Protein AF-A0A957W654-F1 (afdb_monomer_lite)

Secondary structure (DSSP, 8-state):
--SS-EE-----B-TTS-B---PPPPPEESSGGGS-HHHHHHTTSSSSHHHHHHHHHTT-STT-------------

Foldseek 3Di:
DVQFDWDKDWQQADPVRHGDDTDIDQTRGLQLVSPDLVVCCVVVVAVHSVRSVVCNVVCVSVSHDDDDDDDTDDDD

pLDDT: mean 87.33, std 10.64, range [45.0, 97.75]

Radius of gyration: 15.46 Å; chains: 1; bounding box: 34×34×39 Å

Structure (mmCIF, N/CA/C/O backbone):
data_AF-A0A957W654-F1
#
_entry.id   AF-A0A957W654-F1
#
loop_
_atom_site.group_PDB
_atom_site.id
_atom_site.type_symbol
_atom_site.label_atom_id
_atom_site.label_alt_id
_atom_site.label_comp_id
_atom_site.label_asym_id
_atom_site.label_entity_id
_atom_site.label_seq_id
_atom_site.pdbx_PDB_ins_code
_atom_site.Cartn_x
_atom_site.Cartn_y
_atom_site.Cartn_z
_atom_site.occupancy
_atom_site.B_iso_or_equiv
_atom_site.auth_seq_id
_atom_site.auth_comp_id
_atom_site.auth_asym_id
_atom_site.auth_atom_id
_atom_site.pdbx_PDB_model_num
ATOM 1 N N . ASP A 1 1 ? -1.823 20.862 -3.385 1.00 45.00 1 ASP A N 1
ATOM 2 C CA . ASP A 1 1 ? -1.230 19.558 -3.717 1.00 45.00 1 ASP A CA 1
ATOM 3 C C . ASP A 1 1 ? -2.282 18.519 -4.029 1.00 45.00 1 ASP A C 1
ATOM 5 O O . ASP A 1 1 ? -3.128 18.239 -3.192 1.00 45.00 1 ASP A O 1
ATOM 9 N N . LEU A 1 2 ? -2.257 17.981 -5.248 1.00 49.16 2 LEU A N 1
ATOM 10 C CA . LEU A 1 2 ? -3.101 16.850 -5.659 1.00 49.16 2 LEU A CA 1
ATOM 11 C C . LEU A 1 2 ? -2.337 15.510 -5.639 1.00 49.16 2 LEU A C 1
ATOM 13 O O . LEU A 1 2 ? -2.982 14.472 -5.700 1.00 49.16 2 LEU A O 1
ATOM 17 N N . TRP A 1 3 ? -1.000 15.534 -5.523 1.00 52.19 3 TRP A N 1
ATOM 18 C CA . TRP A 1 3 ? -0.124 14.403 -5.876 1.00 52.19 3 TRP A CA 1
ATOM 19 C C . TRP A 1 3 ? 0.729 13.832 -4.731 1.00 52.19 3 TRP A C 1
ATOM 21 O O . TRP A 1 3 ? 1.282 12.751 -4.894 1.00 52.19 3 TRP A O 1
ATOM 31 N N . ASP A 1 4 ? 0.811 14.513 -3.583 1.00 64.75 4 ASP A N 1
ATOM 32 C CA . ASP A 1 4 ? 1.524 14.033 -2.378 1.00 64.75 4 ASP A CA 1
ATOM 33 C C . ASP A 1 4 ? 0.549 13.708 -1.230 1.00 64.75 4 ASP A C 1
ATOM 35 O O . ASP A 1 4 ? 0.864 13.757 -0.042 1.00 64.75 4 ASP A O 1
ATOM 39 N N . ASN A 1 5 ? -0.700 13.408 -1.589 1.00 67.25 5 ASN A N 1
ATOM 40 C CA . ASN A 1 5 ? -1.689 12.987 -0.612 1.00 67.25 5 ASN A CA 1
ATOM 41 C C . ASN A 1 5 ? -1.493 11.493 -0.353 1.00 67.25 5 ASN A C 1
ATOM 43 O O . ASN A 1 5 ? -1.621 10.668 -1.255 1.00 67.25 5 ASN A O 1
ATOM 47 N N . GLY A 1 6 ? -1.198 11.149 0.894 1.00 76.50 6 GLY A N 1
ATOM 48 C CA . GLY A 1 6 ? -1.200 9.775 1.367 1.00 76.50 6 GLY A CA 1
ATOM 49 C C . GLY A 1 6 ? -2.010 9.661 2.646 1.00 76.50 6 GLY A C 1
ATOM 50 O O . GLY A 1 6 ? -2.120 10.620 3.411 1.00 76.50 6 GLY A O 1
ATOM 51 N N . PHE A 1 7 ? -2.565 8.479 2.882 1.00 85.81 7 PHE A N 1
ATOM 52 C CA . PHE A 1 7 ? -3.278 8.170 4.117 1.00 85.81 7 PHE A CA 1
ATOM 53 C C . PHE A 1 7 ? -2.633 6.978 4.810 1.00 85.81 7 PHE A C 1
ATOM 55 O O . PHE A 1 7 ? -2.078 6.097 4.161 1.00 85.81 7 PHE A O 1
ATOM 62 N N . SER A 1 8 ? -2.757 6.933 6.128 1.00 91.31 8 SER A N 1
ATOM 63 C CA . SER A 1 8 ? -2.521 5.728 6.915 1.00 91.31 8 SER A CA 1
ATOM 64 C C . SER A 1 8 ? -3.799 5.390 7.668 1.00 91.31 8 SER A C 1
ATOM 66 O O . SER A 1 8 ? -4.573 6.281 8.022 1.00 91.31 8 SER A O 1
ATOM 68 N N . LEU A 1 9 ? -4.037 4.101 7.880 1.00 91.44 9 LEU A N 1
ATOM 69 C CA . LEU A 1 9 ? -5.234 3.585 8.530 1.00 91.44 9 LEU A CA 1
ATOM 70 C C . LEU A 1 9 ? -4.848 2.840 9.808 1.00 91.44 9 LEU A C 1
ATOM 72 O O . LEU A 1 9 ? -3.834 2.151 9.852 1.00 91.44 9 LEU A O 1
ATOM 76 N N . GLU A 1 10 ? -5.683 2.936 10.833 1.00 94.06 10 GLU A N 1
ATOM 77 C CA . GLU A 1 10 ? -5.586 2.124 12.045 1.00 94.06 10 GLU A CA 1
ATOM 78 C C . GLU A 1 10 ? -6.986 1.774 12.553 1.00 94.06 10 GLU A C 1
ATOM 80 O O . GLU A 1 10 ? -7.959 2.492 12.298 1.00 94.06 10 GLU A O 1
ATOM 85 N N . VAL A 1 11 ? -7.101 0.672 13.293 1.00 92.44 11 VAL A N 1
ATOM 86 C CA . VAL A 1 11 ? -8.353 0.290 13.952 1.00 92.44 11 VAL A CA 1
ATOM 87 C C . VAL A 1 11 ? -8.337 0.784 15.395 1.00 92.44 11 VAL A C 1
ATOM 89 O O . VAL A 1 11 ? -7.622 0.249 16.236 1.00 92.44 11 VAL A O 1
ATOM 92 N N . THR A 1 12 ? -9.174 1.779 15.699 1.00 93.81 12 THR A N 1
ATOM 93 C CA . THR A 1 12 ? -9.251 2.391 17.042 1.00 93.81 12 THR A CA 1
ATOM 94 C C . THR A 1 12 ? -10.336 1.787 17.934 1.00 93.81 12 THR A C 1
ATOM 96 O O . THR A 1 12 ? -10.291 1.919 19.160 1.00 93.81 12 THR A O 1
ATOM 99 N N . LYS A 1 13 ? -11.329 1.109 17.346 1.00 93.00 13 LYS A N 1
ATOM 100 C CA . LYS A 1 13 ? -12.451 0.494 18.067 1.00 93.00 13 LYS A CA 1
ATOM 101 C C . LYS A 1 13 ? -12.820 -0.857 17.479 1.00 93.00 13 LYS A C 1
ATOM 103 O O . LYS A 1 13 ? -12.723 -1.076 16.275 1.00 93.00 13 LYS A O 1
ATOM 108 N N . LYS A 1 14 ? -13.290 -1.749 18.345 1.00 89.44 14 LYS A N 1
ATOM 109 C CA . LYS A 1 14 ? -13.892 -3.027 17.961 1.00 89.44 14 LYS A CA 1
ATOM 110 C C . LYS A 1 14 ? -15.351 -2.820 17.546 1.00 89.44 14 LYS A C 1
ATOM 112 O O . LYS A 1 14 ? -15.933 -1.762 17.777 1.00 89.44 14 LYS A O 1
ATOM 117 N N . ALA A 1 15 ? -15.961 -3.865 16.987 1.00 88.94 15 ALA A N 1
ATOM 118 C CA . ALA A 1 15 ? -17.364 -3.844 16.567 1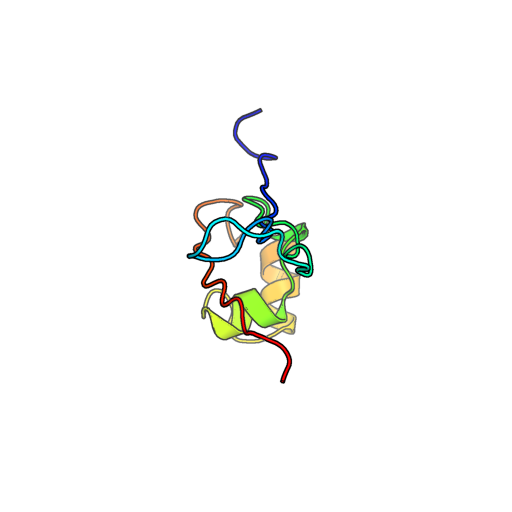.00 88.94 15 ALA A CA 1
ATOM 119 C C . ALA A 1 15 ? -18.351 -3.543 17.716 1.00 88.94 15 ALA A C 1
ATOM 121 O O . ALA A 1 15 ? -19.406 -2.969 17.477 1.00 88.94 15 ALA A O 1
ATOM 122 N N . ASP A 1 16 ? -17.999 -3.890 18.957 1.00 92.12 16 ASP A N 1
ATOM 123 C CA . ASP A 1 16 ? -18.794 -3.607 20.161 1.00 92.12 16 ASP A CA 1
ATOM 124 C C . ASP A 1 16 ? -18.591 -2.183 20.723 1.00 92.12 16 ASP A C 1
ATOM 126 O O . ASP A 1 16 ? -19.182 -1.821 21.738 1.00 92.12 16 ASP A O 1
ATOM 130 N N . GLY A 1 17 ? -17.750 -1.368 20.081 1.00 92.00 17 GLY A N 1
ATOM 131 C CA . GLY A 1 17 ? -17.435 -0.003 20.496 1.00 92.00 17 GLY A CA 1
ATOM 132 C C . GLY A 1 17 ? -16.336 0.116 21.554 1.00 92.00 17 GLY A C 1
ATOM 133 O O . GLY A 1 17 ? -15.919 1.239 21.850 1.00 92.00 17 GLY A O 1
ATOM 134 N N . SER A 1 18 ? -15.824 -0.995 22.097 1.00 92.31 18 SER A N 1
ATOM 135 C CA . SER A 1 18 ? -14.673 -0.967 23.006 1.00 92.31 18 SER A CA 1
ATOM 136 C C . SER A 1 18 ? -13.380 -0.571 22.270 1.00 92.31 18 SER A C 1
ATOM 138 O O . SER A 1 18 ? -13.273 -0.787 21.057 1.00 92.31 18 SER A O 1
ATOM 140 N N . PRO A 1 19 ? -12.381 0.008 22.966 1.00 93.06 19 PRO A N 1
ATOM 141 C CA . PRO A 1 19 ? -11.103 0.360 22.349 1.00 93.06 19 PRO A CA 1
ATOM 142 C C . PRO A 1 19 ? -10.398 -0.853 21.724 1.00 93.06 19 PRO A C 1
ATOM 144 O O . PRO A 1 19 ? -10.420 -1.959 22.278 1.00 93.06 19 PRO A O 1
ATOM 147 N N . ALA A 1 20 ? -9.754 -0.634 20.579 1.00 89.75 20 ALA A N 1
ATOM 148 C CA . ALA A 1 20 ? -8.865 -1.593 19.932 1.00 89.75 20 ALA A CA 1
ATOM 149 C C . ALA A 1 20 ? -7.419 -1.081 19.960 1.00 89.75 20 ALA A C 1
ATOM 151 O O . ALA A 1 20 ? -7.184 0.123 19.899 1.00 89.75 20 ALA A O 1
ATOM 152 N N . THR A 1 21 ? -6.467 -2.012 20.032 1.00 89.25 21 THR A N 1
ATOM 153 C CA . THR A 1 21 ? -5.057 -1.743 19.738 1.00 89.25 21 THR A CA 1
ATOM 154 C C . THR A 1 21 ? -4.777 -2.307 18.353 1.00 89.25 21 THR A C 1
ATOM 156 O O . THR A 1 21 ? -5.088 -3.471 18.097 1.00 89.25 21 THR A O 1
ATOM 159 N N . SER A 1 22 ? -4.222 -1.488 17.467 1.00 89.94 22 SER A N 1
ATOM 160 C CA . SER A 1 22 ? -3.903 -1.847 16.087 1.00 89.94 22 SER A CA 1
ATOM 161 C C . SER A 1 22 ? -2.556 -1.255 15.720 1.00 89.94 22 SER A C 1
ATOM 163 O O . SER A 1 22 ? -2.203 -0.177 16.191 1.00 89.94 22 SER A O 1
ATOM 165 N N . GLU A 1 23 ? -1.828 -1.935 14.842 1.00 91.12 23 GLU A N 1
ATOM 166 C CA . GLU A 1 23 ? -0.760 -1.279 14.098 1.00 91.12 23 GLU A CA 1
ATOM 167 C C . GLU A 1 23 ? -1.365 -0.284 13.099 1.00 91.12 23 GLU A C 1
ATOM 169 O O . GLU A 1 23 ? -2.508 -0.448 12.647 1.00 91.12 23 GLU A O 1
ATOM 174 N N . VAL A 1 24 ? -0.589 0.748 12.771 1.00 92.56 24 VAL A N 1
ATOM 175 C CA . VAL A 1 24 ? -0.913 1.724 11.728 1.00 92.56 24 VAL A CA 1
ATOM 176 C C . VAL A 1 24 ? -0.387 1.188 10.399 1.00 92.56 24 VAL A C 1
ATOM 178 O O . VAL A 1 24 ? 0.741 0.697 10.332 1.00 92.56 24 VAL A O 1
ATOM 181 N N . THR A 1 25 ? -1.172 1.284 9.325 1.00 91.62 25 THR A N 1
ATOM 182 C CA . THR A 1 25 ? -0.689 0.882 7.999 1.00 91.62 25 THR A CA 1
ATOM 183 C C . THR A 1 25 ? 0.495 1.747 7.555 1.00 91.62 25 THR A C 1
ATOM 185 O O . THR A 1 25 ? 0.537 2.945 7.863 1.00 91.62 25 THR A O 1
ATOM 188 N N . PRO A 1 26 ? 1.396 1.211 6.713 1.00 88.81 26 PRO A N 1
ATOM 189 C CA . PRO A 1 26 ? 2.298 2.044 5.919 1.00 88.81 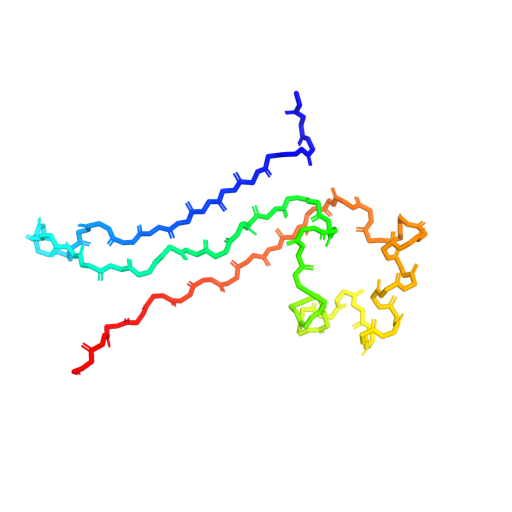26 PRO A CA 1
ATOM 190 C C . PRO A 1 26 ? 1.534 3.119 5.116 1.00 88.81 26 PRO A C 1
ATOM 192 O O . PRO A 1 26 ? 0.316 3.004 4.923 1.00 88.81 26 PRO A O 1
ATOM 195 N N . LYS A 1 27 ? 2.238 4.167 4.655 1.00 87.81 27 LYS A N 1
ATOM 196 C CA . LYS A 1 27 ? 1.648 5.263 3.860 1.00 87.81 27 LYS A CA 1
ATOM 197 C C . LYS A 1 27 ? 1.037 4.691 2.575 1.00 87.81 27 LYS A C 1
ATOM 199 O O . LYS A 1 27 ? 1.734 4.108 1.750 1.00 87.81 27 LYS A O 1
ATOM 204 N N . LEU A 1 28 ? -0.264 4.889 2.395 1.00 89.25 28 LEU A N 1
ATOM 205 C CA . LEU A 1 28 ? -0.993 4.587 1.167 1.00 89.25 28 LEU A CA 1
ATOM 206 C C . LEU A 1 28 ? -0.854 5.806 0.241 1.00 89.25 28 LEU A C 1
ATOM 208 O O . LEU A 1 28 ? -1.663 6.732 0.315 1.00 89.25 28 LEU A O 1
ATOM 212 N N . SER A 1 29 ? 0.237 5.859 -0.526 1.00 88.62 29 SER A N 1
ATOM 213 C CA . SER A 1 29 ? 0.669 7.036 -1.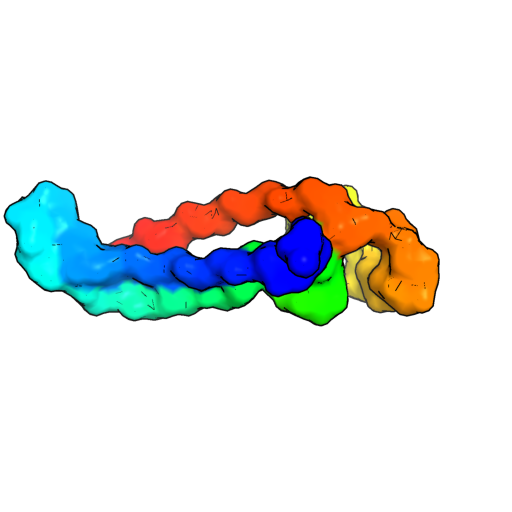295 1.00 88.62 29 SER A CA 1
ATOM 214 C C . SER A 1 29 ? 0.184 7.012 -2.747 1.00 88.62 29 SER A C 1
ATOM 216 O O . SER A 1 29 ? 0.100 5.965 -3.379 1.00 88.62 29 SER A O 1
ATOM 218 N N . SER A 1 30 ? -0.078 8.181 -3.330 1.00 86.75 30 SER A N 1
ATOM 219 C CA . SER A 1 30 ? -0.173 8.322 -4.791 1.00 86.75 30 SER A CA 1
ATOM 220 C C . SER A 1 30 ? 1.194 8.367 -5.481 1.00 86.75 30 SER A C 1
ATOM 222 O O . SER A 1 30 ? 1.250 8.345 -6.707 1.00 86.75 30 SER A O 1
ATOM 224 N N . TRP A 1 31 ? 2.286 8.437 -4.719 1.00 88.88 31 TRP A N 1
ATOM 225 C CA . TRP A 1 31 ? 3.643 8.579 -5.231 1.00 88.88 31 TRP A CA 1
ATOM 226 C C . TRP A 1 31 ? 4.373 7.228 -5.186 1.00 88.88 31 TRP A C 1
ATOM 228 O O . TRP A 1 31 ? 4.537 6.671 -4.102 1.00 88.88 31 TRP A O 1
ATOM 238 N N . ASP A 1 32 ? 4.785 6.666 -6.332 1.00 89.12 32 ASP A N 1
ATOM 239 C CA . ASP A 1 32 ? 5.401 5.326 -6.389 1.00 89.12 32 ASP A CA 1
ATOM 240 C C . ASP A 1 32 ? 6.682 5.210 -5.571 1.00 89.12 32 ASP A C 1
ATOM 242 O O . ASP A 1 32 ? 6.968 4.146 -5.026 1.00 89.12 32 ASP A O 1
ATOM 246 N N . GLU A 1 33 ? 7.441 6.290 -5.455 1.00 88.81 33 GLU A N 1
ATOM 247 C CA . GLU A 1 33 ? 8.666 6.371 -4.670 1.00 88.81 33 GLU A CA 1
ATOM 248 C C . GLU A 1 33 ? 8.429 6.076 -3.178 1.00 88.81 33 GLU A C 1
ATOM 250 O O . GLU A 1 33 ? 9.328 5.559 -2.519 1.00 88.81 33 GLU A O 1
ATOM 255 N N . ASP A 1 34 ? 7.215 6.311 -2.669 1.00 89.25 34 ASP A N 1
ATOM 256 C CA . ASP A 1 34 ? 6.822 5.983 -1.293 1.00 89.25 34 ASP A CA 1
ATOM 257 C C . ASP A 1 34 ? 6.299 4.541 -1.136 1.00 89.25 34 ASP A C 1
ATOM 259 O O . ASP A 1 34 ? 6.058 4.085 -0.015 1.00 89.25 34 ASP A O 1
ATOM 263 N N . ILE A 1 35 ? 6.063 3.823 -2.239 1.00 90.56 35 ILE A N 1
ATOM 264 C CA . ILE A 1 35 ? 5.462 2.483 -2.236 1.00 90.56 35 ILE A CA 1
ATOM 265 C C . ILE A 1 35 ? 6.573 1.430 -2.308 1.00 90.56 35 ILE A C 1
ATOM 267 O O . ILE A 1 35 ? 7.402 1.505 -3.216 1.00 90.56 35 ILE A O 1
ATOM 271 N N . PRO A 1 36 ? 6.589 0.411 -1.429 1.00 92.38 36 PRO A N 1
ATOM 272 C CA . PRO A 1 36 ? 7.551 -0.687 -1.522 1.00 92.38 36 PRO A CA 1
ATOM 273 C C . PRO A 1 36 ? 7.527 -1.374 -2.895 1.00 92.38 36 PRO A C 1
ATOM 275 O O . PRO A 1 36 ? 6.453 -1.655 -3.437 1.00 92.38 36 PRO A O 1
ATOM 278 N N . ASP A 1 37 ? 8.701 -1.680 -3.454 1.00 94.25 37 ASP A N 1
ATOM 279 C CA . ASP A 1 37 ? 8.810 -2.332 -4.767 1.00 94.25 37 ASP A CA 1
ATOM 280 C C . ASP A 1 37 ? 8.124 -3.704 -4.770 1.00 94.25 37 ASP A C 1
ATOM 282 O O . ASP A 1 37 ? 7.474 -4.080 -5.745 1.00 94.25 37 ASP A O 1
ATOM 286 N N . GLU A 1 38 ? 8.173 -4.427 -3.649 1.00 95.12 38 GLU A N 1
ATOM 287 C CA . GLU A 1 38 ? 7.520 -5.724 -3.495 1.00 95.12 38 GLU A CA 1
ATOM 288 C C . GLU A 1 38 ? 6.006 -5.631 -3.700 1.00 95.12 38 GLU A C 1
ATOM 290 O O . GLU A 1 38 ? 5.405 -6.541 -4.271 1.00 95.12 38 GLU A O 1
ATOM 295 N N . TRP A 1 39 ? 5.378 -4.534 -3.269 1.00 93.19 39 TRP A N 1
ATOM 296 C CA . TRP A 1 39 ? 3.936 -4.334 -3.425 1.00 93.19 39 TRP A CA 1
ATOM 297 C C . TRP A 1 39 ? 3.571 -4.053 -4.881 1.00 93.19 39 TRP A C 1
ATOM 299 O O . TRP A 1 39 ? 2.568 -4.561 -5.381 1.00 93.19 39 TRP A O 1
ATOM 309 N N . LEU A 1 40 ? 4.406 -3.282 -5.577 1.00 92.75 40 LEU A N 1
ATOM 310 C CA . LEU A 1 40 ? 4.220 -2.962 -6.990 1.00 92.75 40 LEU A CA 1
ATOM 311 C C . LEU A 1 40 ? 4.390 -4.207 -7.870 1.00 92.75 40 LEU A C 1
ATOM 313 O O . LEU A 1 40 ? 3.587 -4.420 -8.779 1.00 92.75 40 LEU A O 1
ATOM 317 N N . VAL A 1 41 ? 5.360 -5.074 -7.558 1.00 95.00 41 VAL A N 1
ATOM 318 C CA . VAL A 1 41 ? 5.523 -6.380 -8.219 1.00 95.00 41 VAL A CA 1
ATOM 319 C C . VAL A 1 41 ? 4.325 -7.289 -7.940 1.00 95.00 41 VAL A C 1
ATOM 321 O O . VAL A 1 41 ? 3.738 -7.831 -8.873 1.00 95.00 41 VAL A O 1
ATOM 324 N N . GLN A 1 42 ? 3.899 -7.425 -6.678 1.00 93.81 42 GLN A N 1
ATOM 325 C CA . GLN A 1 42 ? 2.7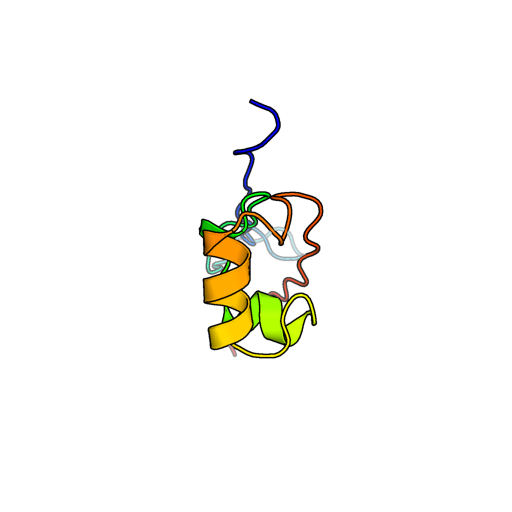37 -8.253 -6.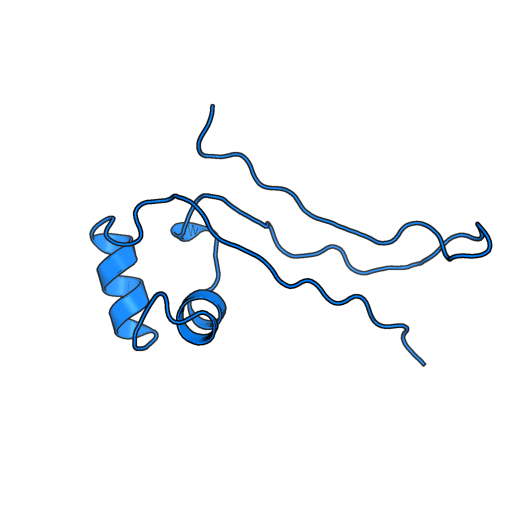315 1.00 93.81 42 GLN A CA 1
ATOM 326 C C . GLN A 1 42 ? 1.446 -7.806 -7.012 1.00 93.81 42 GLN A C 1
ATOM 328 O O . GLN A 1 42 ? 0.613 -8.638 -7.373 1.00 93.81 42 GLN A O 1
ATOM 333 N N . ALA A 1 43 ? 1.283 -6.499 -7.221 1.00 91.81 43 ALA A N 1
ATOM 334 C CA . ALA A 1 43 ? 0.149 -5.921 -7.929 1.00 91.81 43 ALA A CA 1
ATOM 335 C C . ALA A 1 43 ? 0.331 -5.869 -9.463 1.00 91.81 43 ALA A C 1
ATOM 337 O O . ALA A 1 43 ? -0.551 -5.367 -10.156 1.00 91.81 43 ALA A O 1
ATOM 338 N N . ASN A 1 44 ? 1.415 -6.441 -10.003 1.00 92.38 44 ASN A N 1
ATOM 339 C CA . ASN A 1 44 ? 1.750 -6.495 -11.432 1.00 92.38 44 ASN A CA 1
ATOM 340 C C . ASN A 1 44 ? 1.964 -5.121 -12.101 1.00 92.38 44 ASN A C 1
ATOM 342 O O . ASN A 1 44 ? 1.784 -4.989 -13.312 1.00 92.38 44 ASN A O 1
ATOM 346 N N . TYR A 1 45 ? 2.372 -4.099 -11.341 1.00 91.19 45 TYR A N 1
ATOM 347 C CA . TYR A 1 45 ? 2.843 -2.826 -11.908 1.00 91.19 45 TYR A CA 1
ATOM 348 C C . TYR A 1 45 ? 4.255 -2.941 -12.500 1.00 91.19 45 TYR A C 1
ATOM 350 O O . TYR A 1 45 ? 4.599 -2.191 -13.416 1.00 91.19 45 TYR A O 1
ATOM 358 N N . CYS A 1 46 ? 5.048 -3.893 -12.004 1.00 93.69 46 CYS A N 1
ATOM 359 C CA . CYS A 1 46 ? 6.378 -4.227 -12.507 1.00 93.69 46 CYS A CA 1
ATOM 360 C C . CYS A 1 46 ? 6.516 -5.742 -12.686 1.00 93.69 46 CYS A C 1
ATOM 362 O O . CYS A 1 46 ? 5.819 -6.516 -12.028 1.00 93.69 46 CYS A O 1
ATOM 364 N N . LEU A 1 47 ? 7.453 -6.161 -13.536 1.00 96.06 47 LEU A N 1
ATOM 365 C CA . LEU A 1 47 ? 7.794 -7.573 -13.742 1.00 96.06 47 LEU A CA 1
ATOM 366 C C . LEU A 1 47 ? 8.577 -8.162 -12.560 1.00 96.06 47 LEU A C 1
ATOM 368 O O . LEU A 1 47 ? 8.336 -9.295 -12.152 1.00 96.06 47 LEU A O 1
ATOM 372 N N . ASP A 1 48 ? 9.514 -7.385 -12.025 1.00 97.75 48 ASP A N 1
ATOM 373 C CA . ASP A 1 48 ? 10.347 -7.706 -10.872 1.00 97.75 48 ASP A CA 1
ATOM 374 C C . ASP A 1 48 ? 10.852 -6.410 -10.204 1.00 97.75 48 ASP A C 1
ATOM 376 O O . ASP A 1 48 ? 10.481 -5.298 -10.593 1.00 97.75 48 ASP A O 1
ATOM 380 N N . ILE A 1 49 ? 11.690 -6.547 -9.174 1.00 97.62 49 ILE A N 1
ATOM 381 C CA . ILE A 1 49 ? 12.232 -5.407 -8.420 1.00 97.62 49 ILE A CA 1
ATOM 382 C C . ILE A 1 49 ? 13.133 -4.522 -9.294 1.00 97.62 49 ILE A C 1
ATOM 384 O O . ILE A 1 49 ? 13.094 -3.299 -9.172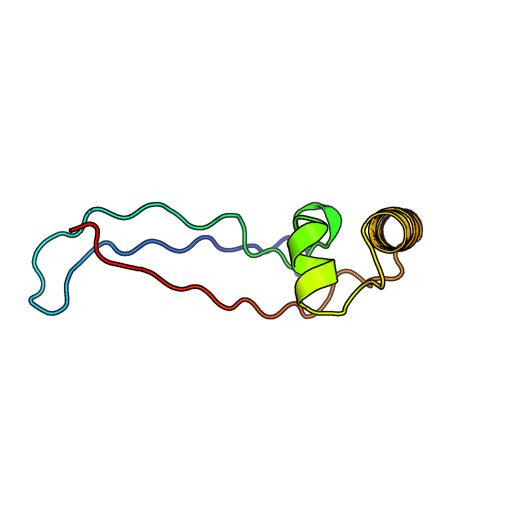 1.00 97.62 49 ILE A O 1
ATOM 388 N N . ALA A 1 50 ? 13.926 -5.102 -10.200 1.00 97.56 50 ALA A N 1
ATOM 389 C CA . ALA A 1 50 ? 14.817 -4.325 -11.059 1.00 97.56 50 ALA A CA 1
ATOM 390 C C . ALA A 1 50 ? 14.022 -3.482 -12.071 1.00 97.56 50 ALA A C 1
ATOM 392 O O . ALA A 1 50 ? 14.352 -2.315 -12.297 1.00 97.56 50 ALA A O 1
ATOM 393 N N . ASP A 1 51 ? 12.941 -4.043 -12.619 1.00 96.56 51 ASP A N 1
ATOM 394 C CA . ASP A 1 51 ? 11.980 -3.326 -13.460 1.00 96.56 51 ASP A CA 1
ATOM 395 C C . ASP A 1 51 ? 11.296 -2.189 -12.682 1.00 96.56 51 ASP A C 1
ATOM 397 O O . ASP A 1 51 ? 11.204 -1.075 -13.197 1.00 96.56 51 ASP A O 1
ATOM 401 N N . CYS A 1 52 ? 10.904 -2.405 -11.419 1.00 94.69 52 CYS A N 1
ATOM 402 C CA . CYS A 1 52 ? 10.358 -1.334 -10.575 1.00 94.69 52 CYS A CA 1
ATOM 403 C C . CYS A 1 52 ? 11.340 -0.178 -10.377 1.00 94.69 52 CYS A C 1
ATOM 405 O O . CYS A 1 52 ? 10.974 0.976 -10.608 1.00 94.69 52 CYS A O 1
ATOM 407 N N . VAL A 1 53 ? 12.589 -0.465 -10.001 1.00 95.31 53 VAL A N 1
ATOM 408 C CA . VAL A 1 53 ? 13.610 0.574 -9.787 1.00 95.31 53 VAL A CA 1
ATOM 409 C C . VAL A 1 53 ? 13.836 1.385 -11.064 1.00 95.31 53 VAL A C 1
ATOM 411 O O . VAL A 1 53 ? 13.876 2.617 -11.016 1.00 95.31 53 VAL A O 1
ATOM 414 N N . ALA A 1 54 ? 13.928 0.716 -12.219 1.00 95.62 54 ALA A N 1
ATOM 415 C CA . ALA A 1 54 ? 14.082 1.386 -13.506 1.00 95.62 54 ALA A CA 1
ATOM 416 C C . ALA A 1 54 ? 12.869 2.274 -13.833 1.00 95.62 54 ALA A C 1
ATOM 418 O O . ALA A 1 54 ? 13.028 3.450 -14.165 1.00 95.62 54 ALA A O 1
ATOM 419 N N . ARG A 1 55 ? 11.648 1.747 -13.694 1.00 93.62 55 ARG A N 1
ATOM 420 C CA . ARG A 1 55 ? 10.415 2.479 -14.011 1.00 93.62 55 ARG A CA 1
ATOM 421 C C . ARG A 1 55 ? 10.199 3.683 -13.105 1.00 93.62 55 ARG A C 1
ATOM 423 O O . ARG A 1 55 ? 9.852 4.744 -13.620 1.00 93.62 55 ARG A O 1
ATOM 430 N N . LYS A 1 56 ? 10.456 3.558 -11.800 1.00 92.06 56 LYS A N 1
ATOM 431 C CA . LYS A 1 56 ? 10.434 4.682 -10.848 1.00 92.06 56 LYS A CA 1
ATOM 432 C C . LYS A 1 56 ? 11.440 5.759 -11.244 1.00 92.06 56 LYS A C 1
ATOM 434 O O . LYS A 1 56 ? 11.080 6.924 -11.396 1.00 92.06 56 LYS A O 1
ATOM 439 N N . GLY A 1 57 ? 12.685 5.361 -11.520 1.00 91.88 57 GLY A N 1
ATOM 440 C CA . GLY A 1 57 ? 13.751 6.275 -11.946 1.00 91.88 57 GLY A CA 1
ATOM 441 C C . GLY A 1 57 ? 13.455 7.020 -13.255 1.00 91.88 57 GLY A C 1
ATOM 442 O O . GLY A 1 57 ? 13.976 8.114 -13.475 1.00 91.88 57 GLY A O 1
ATOM 443 N N . HIS A 1 58 ? 12.591 6.462 -14.106 1.00 91.69 58 HIS A N 1
ATOM 444 C CA . HIS A 1 58 ? 12.160 7.058 -15.371 1.00 91.69 58 HIS A CA 1
ATOM 445 C C . HIS A 1 58 ? 10.727 7.619 -15.349 1.00 91.69 58 HIS A C 1
ATOM 447 O O . HIS A 1 58 ? 10.220 7.998 -16.406 1.00 91.69 58 HIS A O 1
ATOM 453 N N . ASN A 1 59 ? 10.076 7.700 -14.180 1.00 88.19 59 ASN A N 1
ATOM 454 C CA . ASN A 1 59 ? 8.691 8.165 -14.019 1.00 88.19 59 ASN A CA 1
ATOM 455 C C . ASN A 1 59 ? 7.681 7.417 -14.924 1.00 88.19 59 ASN A C 1
ATOM 457 O O . ASN A 1 59 ? 6.774 8.011 -15.502 1.00 88.19 59 ASN A O 1
ATOM 461 N N . GLN A 1 60 ? 7.857 6.102 -15.081 1.00 90.50 60 GLN A N 1
ATOM 462 C CA . GLN A 1 60 ? 7.048 5.240 -15.957 1.00 90.50 60 GLN A CA 1
ATOM 463 C C . GLN A 1 60 ? 5.885 4.539 -15.238 1.00 90.50 60 GLN A C 1
ATOM 465 O O . GLN A 1 60 ? 5.049 3.930 -15.902 1.00 90.50 60 GLN A O 1
ATOM 470 N N . LEU A 1 61 ? 5.816 4.620 -13.905 1.00 88.06 61 LEU A N 1
ATOM 471 C CA . LEU A 1 61 ? 4.637 4.215 -13.123 1.00 88.06 61 LEU A CA 1
ATOM 472 C C . LEU A 1 61 ? 3.619 5.361 -12.975 1.00 88.06 61 LEU A C 1
ATOM 474 O O . LEU A 1 61 ? 2.484 5.144 -12.563 1.00 88.06 61 LEU A O 1
ATOM 478 N N . CYS A 1 62 ? 4.005 6.568 -13.404 1.00 75.00 62 CYS A N 1
ATOM 479 C CA . CYS A 1 62 ? 3.140 7.731 -13.588 1.00 75.00 62 CYS A CA 1
ATOM 480 C C . CYS A 1 62 ? 2.422 8.244 -12.328 1.00 75.00 62 CYS A C 1
ATOM 482 O O . CYS A 1 62 ? 1.430 8.960 -12.479 1.00 75.00 62 CYS A O 1
ATOM 484 N N . ARG A 1 63 ? 2.926 7.952 -11.115 1.00 78.50 63 ARG A N 1
ATOM 485 C CA . ARG A 1 63 ? 2.508 8.591 -9.847 1.00 78.50 63 ARG A CA 1
ATOM 486 C C . ARG A 1 63 ? 0.984 8.721 -9.695 1.00 78.50 63 ARG A C 1
ATOM 488 O O . ARG A 1 63 ? 0.474 9.778 -9.312 1.00 78.50 63 ARG A O 1
ATOM 495 N N . GLY A 1 64 ? 0.233 7.693 -10.103 1.00 67.19 64 GLY A N 1
ATOM 496 C CA . GLY A 1 64 ? -1.198 7.864 -10.337 1.00 67.19 64 GLY A CA 1
ATOM 497 C C . GLY A 1 64 ? -2.000 6.570 -10.429 1.00 67.19 64 GLY A C 1
ATOM 498 O O . GLY A 1 64 ? -1.877 5.823 -11.393 1.00 67.19 64 GLY A O 1
ATOM 499 N N . HIS A 1 65 ? -2.909 6.419 -9.457 1.00 76.56 65 HIS A N 1
ATOM 500 C CA . HIS A 1 65 ? -3.916 5.360 -9.276 1.00 76.56 65 HIS A CA 1
ATOM 501 C C . HIS A 1 65 ? -3.394 4.001 -8.800 1.00 76.56 65 HIS A C 1
ATOM 503 O O . HIS A 1 65 ? -3.547 2.986 -9.474 1.00 76.56 65 HIS A O 1
ATOM 509 N N . TYR A 1 66 ? -2.881 3.973 -7.571 1.00 86.12 66 TYR A N 1
ATOM 510 C CA . TYR A 1 66 ? -2.652 2.727 -6.845 1.00 86.12 66 TYR A CA 1
ATOM 511 C C . TYR A 1 66 ? -3.893 2.328 -6.043 1.00 86.12 66 TYR A C 1
ATOM 513 O O . TYR A 1 66 ? -4.600 3.171 -5.487 1.00 86.12 66 TYR A O 1
ATOM 521 N N . ALA A 1 67 ? -4.150 1.025 -5.980 1.00 85.88 67 ALA A N 1
ATOM 522 C CA . ALA A 1 67 ? -5.185 0.437 -5.143 1.00 85.88 67 ALA A CA 1
ATOM 523 C C . ALA A 1 67 ? -4.518 -0.420 -4.066 1.00 85.88 67 ALA A C 1
ATOM 525 O O . ALA A 1 67 ? -3.599 -1.183 -4.362 1.00 85.88 67 ALA A O 1
ATOM 526 N N . TYR A 1 68 ? -4.995 -0.303 -2.828 1.00 88.25 68 TYR A N 1
ATOM 527 C CA . TYR A 1 68 ? -4.433 -1.008 -1.680 1.00 88.25 68 TYR A CA 1
ATOM 528 C C . TYR A 1 68 ? -5.451 -1.971 -1.088 1.00 88.25 68 TYR A C 1
ATOM 530 O O . TYR A 1 68 ? -6.570 -1.581 -0.758 1.00 88.25 68 TYR A O 1
ATOM 538 N N . ASN A 1 69 ? -5.025 -3.217 -0.891 1.00 90.00 69 ASN A N 1
ATOM 539 C CA . ASN A 1 69 ? -5.751 -4.186 -0.083 1.00 90.00 69 ASN A CA 1
ATOM 540 C C . ASN A 1 69 ? -5.143 -4.197 1.320 1.00 90.00 69 ASN A C 1
ATOM 542 O O . ASN A 1 69 ? -4.023 -4.664 1.511 1.00 90.00 69 ASN A O 1
ATOM 546 N N . VAL A 1 70 ? -5.886 -3.689 2.301 1.00 89.31 70 VAL A N 1
ATOM 547 C CA . VAL A 1 70 ? -5.462 -3.654 3.706 1.00 89.31 70 VAL A CA 1
ATOM 548 C C . VAL A 1 70 ? -6.291 -4.659 4.495 1.00 89.31 70 VAL A C 1
ATOM 550 O O . VAL A 1 70 ? -7.519 -4.594 4.488 1.00 89.31 70 VAL A O 1
ATOM 553 N N . THR A 1 71 ? -5.623 -5.578 5.193 1.00 90.62 71 THR A N 1
ATOM 554 C CA . THR A 1 71 ? -6.285 -6.568 6.053 1.00 90.62 71 THR A CA 1
ATOM 555 C C . THR A 1 71 ? -5.838 -6.377 7.494 1.00 90.62 71 THR A C 1
ATOM 557 O O . THR A 1 71 ? -4.680 -6.611 7.821 1.00 90.62 71 THR A O 1
ATOM 560 N N . PHE A 1 72 ? -6.771 -5.999 8.366 1.00 89.62 72 PHE A N 1
ATOM 561 C CA . PHE A 1 72 ? -6.549 -5.993 9.809 1.00 89.62 72 PHE A CA 1
ATOM 562 C C . PHE A 1 72 ? -6.945 -7.353 10.384 1.00 89.62 72 PHE A C 1
ATOM 564 O O . PHE A 1 72 ? -8.051 -7.838 10.136 1.00 89.62 72 PHE A O 1
ATOM 571 N N . GLN A 1 73 ? -6.051 -7.973 11.152 1.00 88.19 73 GLN A N 1
ATOM 572 C CA . GLN A 1 73 ? -6.283 -9.272 11.782 1.00 88.19 73 GLN A CA 1
ATOM 573 C C . GLN A 1 73 ? -6.114 -9.160 13.294 1.00 88.19 73 GLN A C 1
ATOM 575 O O . GLN A 1 73 ? -5.240 -8.454 13.792 1.00 88.19 73 GLN A O 1
ATOM 580 N N . LYS A 1 74 ? -6.972 -9.858 14.039 1.00 83.00 74 LYS A N 1
ATOM 581 C CA . LYS A 1 74 ? -6.888 -9.907 15.497 1.00 83.00 74 LYS A CA 1
ATOM 582 C C . LYS A 1 74 ? -5.701 -10.789 15.903 1.00 83.00 74 LYS A C 1
ATOM 584 O O . LYS A 1 74 ? -5.641 -11.938 15.478 1.00 83.00 74 LYS A O 1
ATOM 589 N N . ALA A 1 75 ? -4.812 -10.280 16.755 1.00 75.94 75 ALA A N 1
ATOM 590 C CA . ALA A 1 75 ? -3.808 -11.110 17.420 1.00 75.94 75 ALA A CA 1
ATOM 591 C C . ALA A 1 75 ? -4.499 -12.047 18.431 1.00 75.94 75 ALA A C 1
ATOM 593 O O . ALA A 1 75 ? -5.360 -11.599 19.198 1.00 75.94 75 ALA A O 1
ATOM 594 N N . TYR A 1 76 ? -4.179 -13.341 18.368 1.00 63.28 76 TYR A N 1
ATOM 595 C CA . TYR A 1 76 ? -4.758 -14.391 19.214 1.00 63.28 76 TYR A CA 1
ATOM 596 C C . TYR A 1 76 ? -4.072 -14.480 20.574 1.00 63.28 76 TYR A C 1
ATOM 598 O O . TYR A 1 76 ? -2.831 -14.333 20.613 1.00 63.28 76 TYR A O 1
#

Sequence (76 aa):
DLWDNGFSLEVTKKADGSPATSEVTPKLSSWDEDIPDEWLVQANYCLDIADCVARKGHNQLCRGHYAYNVTFQKAY